Protein AF-A0A9E5F0M6-F1 (afdb_monomer_lite)

Foldseek 3Di:
DDDDDDPPDPPPPPVVVCVVPPPDPPPDDPDDQPFDWWKWKQFPVRAIATEHPVCCVVCLVVCVVRVIWMFTKGFRDVQHDHDYPVRVVVLVVDPPRDHDPTDIGTDGTDDSD

Sequence (113 aa):
MIRRNNKLDYSSKKQALTDCTKNVNLNAIGENSMALKCLMLETRDKKRFFTLLGNFKHLKEYCRAFGAKMFVVKADVERKRILDLKGLVPALCDKNYRSEKADYKVLETKKIK

Radius of gyration: 17.26 Å; chains: 1; bounding box: 46×28×51 Å

pLDDT: mean 72.61, std 19.39, range [37.72, 91.94]

Structure (mmCIF, N/CA/C/O backbone):
data_AF-A0A9E5F0M6-F1
#
_entry.id   AF-A0A9E5F0M6-F1
#
loop_
_atom_site.group_PDB
_atom_site.id
_atom_site.type_symbol
_atom_site.label_atom_id
_atom_site.label_alt_id
_atom_site.label_comp_id
_atom_site.label_asym_id
_atom_site.label_entity_id
_atom_site.label_seq_id
_atom_site.pdbx_PDB_ins_code
_atom_site.Cartn_x
_atom_site.Cartn_y
_atom_site.Cartn_z
_atom_site.occupancy
_atom_site.B_iso_or_equiv
_atom_site.auth_seq_id
_atom_site.auth_comp_id
_atom_site.auth_asym_id
_atom_site.auth_atom_id
_atom_site.pdbx_PDB_model_num
ATOM 1 N N . MET A 1 1 ? -16.426 10.217 -40.590 1.00 43.88 1 MET A N 1
ATOM 2 C CA . MET A 1 1 ? -15.334 9.271 -40.258 1.00 43.88 1 MET A CA 1
ATOM 3 C C . MET A 1 1 ? -14.026 10.045 -40.188 1.00 43.88 1 MET A C 1
ATOM 5 O O . MET A 1 1 ? -13.560 10.487 -41.225 1.00 43.88 1 MET A O 1
ATOM 9 N N . ILE A 1 2 ? -13.449 10.256 -39.002 1.00 41.09 2 ILE A N 1
ATOM 10 C CA . ILE A 1 2 ? -12.088 10.804 -38.870 1.00 41.09 2 ILE A CA 1
ATOM 11 C C . ILE A 1 2 ? -11.370 9.992 -37.787 1.00 41.09 2 ILE A C 1
ATOM 13 O O . ILE A 1 2 ? -11.650 10.140 -36.601 1.00 41.09 2 ILE A O 1
ATOM 17 N N . ARG A 1 3 ? -10.466 9.099 -38.209 1.00 43.00 3 ARG A N 1
ATOM 18 C CA . ARG A 1 3 ? -9.504 8.415 -37.336 1.00 43.00 3 ARG A CA 1
ATOM 19 C C . ARG A 1 3 ? -8.322 9.361 -37.128 1.00 43.00 3 ARG A C 1
ATOM 21 O O . ARG A 1 3 ? -7.619 9.661 -38.088 1.00 43.00 3 ARG A O 1
ATOM 28 N N . ARG A 1 4 ? -8.085 9.830 -35.902 1.00 41.97 4 ARG A N 1
ATOM 29 C CA . ARG A 1 4 ? -6.814 10.478 -35.538 1.00 41.97 4 ARG A CA 1
ATOM 30 C C . ARG A 1 4 ? -5.999 9.510 -34.692 1.00 41.97 4 ARG A C 1
ATOM 32 O O . ARG A 1 4 ? -6.329 9.242 -33.542 1.00 41.97 4 ARG A O 1
ATOM 39 N N . ASN A 1 5 ? -4.958 8.970 -35.318 1.00 44.53 5 ASN A N 1
ATOM 40 C CA . ASN A 1 5 ? -3.917 8.166 -34.693 1.00 44.53 5 ASN A CA 1
ATOM 41 C C . ASN A 1 5 ? -3.142 9.036 -33.698 1.00 44.53 5 ASN A C 1
ATOM 43 O O . ASN A 1 5 ? -2.381 9.911 -34.108 1.00 44.53 5 ASN A O 1
ATOM 47 N N . ASN A 1 6 ? -3.324 8.791 -32.401 1.00 44.12 6 ASN A N 1
ATOM 48 C CA . ASN A 1 6 ? -2.525 9.418 -31.357 1.00 44.12 6 ASN A CA 1
ATOM 49 C C . ASN A 1 6 ? -1.309 8.528 -31.068 1.00 44.12 6 ASN A C 1
ATOM 51 O O . ASN A 1 6 ? -1.368 7.596 -30.265 1.00 44.12 6 ASN A O 1
ATOM 55 N N . LYS A 1 7 ? -0.221 8.775 -31.800 1.00 43.97 7 LYS A N 1
ATOM 56 C CA . LYS A 1 7 ? 1.079 8.138 -31.586 1.00 43.97 7 LYS A CA 1
ATOM 57 C C . LYS A 1 7 ? 1.700 8.808 -30.356 1.00 43.97 7 LYS A C 1
ATOM 59 O O . LYS A 1 7 ? 2.325 9.854 -30.461 1.00 43.97 7 LYS A O 1
ATOM 64 N N . LEU A 1 8 ? 1.426 8.259 -29.175 1.00 46.06 8 LEU A N 1
ATOM 65 C CA . LEU A 1 8 ? 2.018 8.737 -27.927 1.00 46.06 8 LEU A CA 1
ATOM 66 C C . LEU A 1 8 ? 3.505 8.373 -27.921 1.00 46.06 8 LEU A C 1
ATOM 68 O O . LEU A 1 8 ? 3.866 7.202 -27.840 1.00 46.06 8 LEU A O 1
ATOM 72 N N . ASP A 1 9 ? 4.349 9.392 -28.044 1.00 42.00 9 ASP A N 1
ATOM 73 C CA . ASP A 1 9 ? 5.803 9.299 -27.992 1.00 42.00 9 ASP A CA 1
ATOM 74 C C . ASP A 1 9 ? 6.248 8.884 -26.575 1.00 42.00 9 ASP A C 1
ATOM 76 O O . ASP A 1 9 ? 6.047 9.602 -25.592 1.00 42.00 9 ASP A O 1
ATOM 80 N N . TYR A 1 10 ? 6.791 7.671 -26.441 1.00 44.69 10 TYR A N 1
ATOM 81 C CA . TYR A 1 10 ? 7.188 7.074 -25.157 1.00 44.69 10 TYR A CA 1
ATOM 82 C C . TYR A 1 10 ? 8.574 7.540 -24.664 1.00 44.69 10 TYR A C 1
ATOM 84 O O . TYR A 1 10 ? 9.050 7.061 -23.633 1.00 44.69 10 TYR A O 1
ATOM 92 N N . SER A 1 11 ? 9.235 8.469 -25.363 1.00 46.19 11 SER A N 1
ATOM 93 C CA . SER A 1 11 ? 10.651 8.777 -25.126 1.00 46.19 11 SER A CA 1
ATOM 94 C C . SER A 1 11 ? 10.923 9.818 -24.025 1.00 46.19 11 SER A C 1
ATOM 96 O O . SER A 1 11 ? 11.998 9.797 -23.431 1.00 46.19 11 SER A O 1
ATOM 98 N N . SER A 1 12 ? 9.961 10.669 -23.646 1.00 44.38 12 SER A N 1
ATOM 99 C CA . SER A 1 12 ? 10.260 11.850 -22.803 1.00 44.38 12 SER A CA 1
ATOM 100 C C . SER A 1 12 ? 9.996 11.708 -21.293 1.00 44.38 12 SER A C 1
ATOM 102 O O . SER A 1 12 ? 10.076 12.695 -20.569 1.00 44.38 12 SER A O 1
ATOM 104 N N . LYS A 1 13 ? 9.683 10.511 -20.769 1.00 46.00 13 LYS A N 1
ATOM 105 C CA . LYS A 1 13 ? 9.377 10.319 -19.326 1.00 46.00 13 LYS A CA 1
ATOM 106 C C . LYS A 1 13 ? 10.472 9.648 -18.496 1.00 46.00 13 LYS A C 1
ATOM 108 O O . LYS A 1 13 ? 10.324 9.559 -17.279 1.00 46.00 13 LYS A O 1
ATOM 113 N N . LYS A 1 14 ? 11.587 9.231 -19.105 1.00 46.09 14 LYS A N 1
ATOM 114 C CA . LYS A 1 14 ? 12.728 8.672 -18.354 1.00 46.09 14 LYS A CA 1
ATOM 115 C C . LYS A 1 14 ? 13.467 9.715 -17.503 1.00 46.09 14 LYS A C 1
ATOM 117 O O . LYS A 1 14 ? 14.104 9.332 -16.531 1.00 46.09 14 LYS A O 1
ATOM 122 N N . GLN A 1 15 ? 13.322 11.010 -17.796 1.00 40.91 15 GLN A N 1
ATOM 123 C CA . GLN A 1 15 ? 14.062 12.071 -17.100 1.00 40.91 15 GLN A CA 1
ATOM 124 C C . GLN A 1 15 ? 13.493 12.453 -15.716 1.00 40.91 15 GLN A C 1
ATOM 126 O O . GLN A 1 15 ? 14.208 13.044 -14.916 1.00 40.91 15 GLN A O 1
ATOM 131 N N . ALA A 1 16 ? 12.239 12.101 -15.399 1.00 43.97 16 ALA A N 1
ATOM 132 C CA . ALA A 1 16 ? 11.598 12.487 -14.131 1.00 43.97 16 ALA A CA 1
ATOM 133 C C . ALA A 1 16 ? 11.751 11.445 -13.005 1.00 43.97 16 ALA A C 1
ATOM 135 O O . ALA A 1 16 ? 11.437 11.731 -11.853 1.00 43.97 16 ALA A O 1
ATOM 136 N N . LEU A 1 17 ? 12.242 10.237 -13.314 1.00 43.88 17 LEU A N 1
ATOM 137 C CA . LEU A 1 17 ? 12.538 9.216 -12.299 1.00 43.88 17 LEU A CA 1
ATOM 138 C C . LEU A 1 17 ? 13.878 9.477 -11.583 1.00 43.88 17 LEU A C 1
ATOM 140 O O . LEU A 1 17 ? 14.099 8.974 -10.486 1.00 43.88 17 LEU A O 1
ATOM 144 N N . THR A 1 18 ? 14.754 10.284 -12.188 1.00 42.50 18 THR A N 1
ATOM 145 C CA . THR A 1 18 ? 16.098 10.612 -11.685 1.00 42.50 18 THR A CA 1
ATOM 146 C C . THR A 1 18 ? 16.150 11.781 -10.697 1.00 42.50 18 THR A C 1
ATOM 148 O O . THR A 1 18 ? 17.196 12.014 -10.095 1.00 42.50 18 THR A O 1
ATOM 151 N N . ASP A 1 19 ? 15.045 12.500 -10.475 1.00 37.72 19 ASP A N 1
ATOM 152 C CA . ASP A 1 19 ? 15.012 13.639 -9.541 1.00 37.72 19 ASP A CA 1
ATOM 153 C C . ASP A 1 19 ? 14.556 13.267 -8.120 1.00 37.72 19 ASP A C 1
ATOM 155 O O . ASP A 1 19 ? 14.594 14.102 -7.221 1.00 37.72 19 ASP A O 1
ATOM 159 N N . CYS A 1 20 ? 14.218 11.998 -7.863 1.00 46.34 20 CYS A N 1
ATOM 160 C CA . CYS A 1 20 ? 14.058 11.489 -6.495 1.00 46.34 20 CYS A CA 1
ATOM 161 C C . CYS A 1 20 ? 15.349 10.877 -5.914 1.00 46.34 20 CYS A C 1
ATOM 163 O O . CYS A 1 20 ? 15.352 10.478 -4.752 1.00 46.34 20 CYS A O 1
ATOM 165 N N . THR A 1 21 ? 16.441 10.801 -6.688 1.00 48.97 21 THR A N 1
ATOM 166 C CA . THR A 1 21 ? 17.714 10.165 -6.282 1.00 48.97 21 THR A CA 1
ATOM 167 C C . THR A 1 21 ? 18.8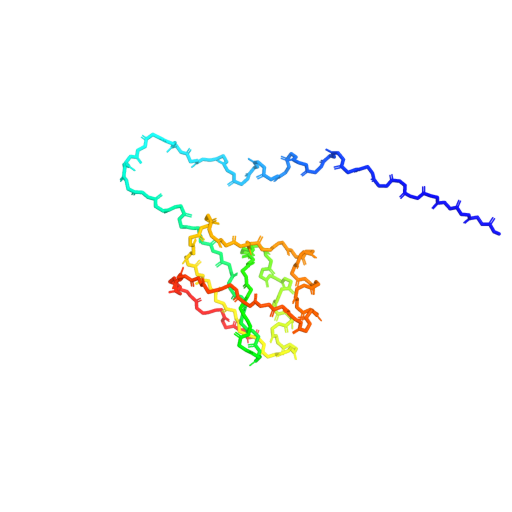77 11.138 -6.065 1.00 48.97 21 THR A C 1
ATOM 169 O O . THR A 1 21 ? 19.965 10.713 -5.680 1.00 48.97 21 THR A O 1
ATOM 172 N N . LYS A 1 22 ? 18.690 12.449 -6.263 1.00 46.16 22 LYS A N 1
ATOM 173 C CA . LYS A 1 22 ? 19.748 13.450 -6.036 1.00 46.16 22 LYS A CA 1
ATOM 174 C C . LYS A 1 22 ? 19.836 13.845 -4.560 1.00 46.16 22 LYS A C 1
ATOM 176 O O . LYS A 1 22 ? 19.344 14.896 -4.175 1.00 46.16 22 LYS A O 1
ATOM 181 N N . ASN A 1 23 ? 20.392 12.946 -3.748 1.00 48.62 23 ASN A N 1
ATOM 182 C CA . ASN A 1 23 ? 21.203 13.223 -2.546 1.00 48.62 23 ASN A CA 1
ATOM 183 C C . ASN A 1 23 ? 21.448 11.930 -1.752 1.00 48.62 23 ASN A C 1
ATOM 185 O O . ASN A 1 23 ? 21.222 11.868 -0.546 1.00 48.62 23 ASN A O 1
ATOM 189 N N . VAL A 1 24 ? 21.919 10.875 -2.420 1.00 46.97 24 VAL A N 1
ATOM 190 C CA . VAL A 1 24 ? 22.545 9.756 -1.710 1.00 46.97 24 VAL A CA 1
ATOM 191 C C . VAL A 1 24 ? 24.033 9.834 -1.998 1.00 46.97 24 VAL A C 1
ATOM 193 O O . VAL A 1 24 ? 24.494 9.492 -3.083 1.00 46.97 24 VAL A O 1
ATOM 196 N N . ASN A 1 25 ? 24.771 10.374 -1.032 1.00 40.09 25 ASN A N 1
ATOM 197 C CA . ASN A 1 25 ? 26.223 10.327 -1.024 1.00 40.09 25 ASN A CA 1
ATOM 198 C C . ASN A 1 25 ? 26.618 8.847 -0.861 1.00 40.09 25 ASN A C 1
ATOM 200 O O . ASN A 1 25 ? 26.423 8.267 0.202 1.00 40.09 25 ASN A O 1
ATOM 204 N N . LEU A 1 26 ? 27.063 8.219 -1.953 1.00 46.41 26 LEU A N 1
ATOM 205 C CA . LEU A 1 26 ? 27.276 6.769 -2.090 1.00 46.41 26 LEU A CA 1
ATOM 206 C C . LEU A 1 26 ? 28.557 6.250 -1.417 1.00 46.41 26 LEU A C 1
ATOM 208 O O . LEU A 1 26 ? 28.894 5.080 -1.561 1.00 46.41 26 LEU A O 1
ATOM 212 N N . ASN A 1 27 ? 29.250 7.088 -0.649 1.00 44.53 27 ASN A N 1
ATOM 213 C CA . ASN A 1 27 ? 30.528 6.745 -0.037 1.00 44.53 27 ASN A CA 1
ATOM 214 C C . ASN A 1 27 ? 30.439 6.773 1.489 1.00 44.53 27 ASN A C 1
ATOM 216 O O . ASN A 1 27 ? 31.127 7.561 2.130 1.00 44.53 27 ASN A O 1
ATOM 220 N N . AL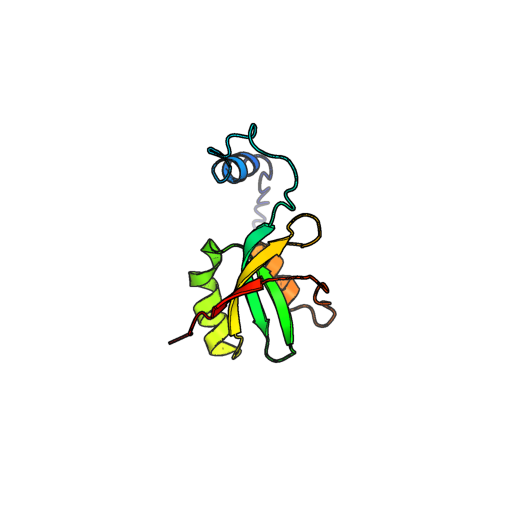A A 1 28 ? 29.591 5.934 2.085 1.00 42.69 28 ALA A N 1
ATOM 221 C CA . ALA A 1 28 ? 29.749 5.579 3.490 1.00 42.69 28 ALA A CA 1
ATOM 222 C C . ALA A 1 28 ? 29.024 4.265 3.830 1.00 42.69 28 ALA A C 1
ATOM 224 O O . ALA A 1 28 ? 27.800 4.187 3.783 1.00 42.69 28 ALA A O 1
ATOM 225 N N . ILE A 1 29 ? 29.826 3.326 4.336 1.00 42.41 29 ILE A N 1
ATOM 226 C CA . ILE A 1 29 ? 29.506 2.221 5.252 1.00 42.41 29 ILE A CA 1
ATOM 227 C C . ILE A 1 29 ? 28.901 0.943 4.638 1.00 42.41 29 ILE A C 1
ATOM 229 O O . ILE A 1 29 ? 27.765 0.902 4.172 1.00 42.41 29 ILE A O 1
ATOM 233 N N . GLY A 1 30 ? 29.719 -0.117 4.683 1.00 46.47 30 GLY A N 1
ATOM 234 C CA . GLY A 1 30 ? 29.366 -1.497 4.362 1.00 46.47 30 GLY A CA 1
ATOM 235 C C . GLY A 1 30 ? 28.255 -2.069 5.247 1.00 46.47 30 GLY A C 1
ATOM 236 O O . GLY A 1 30 ? 27.954 -1.531 6.307 1.00 46.47 30 GLY A O 1
ATOM 237 N N . GLU A 1 31 ? 27.664 -3.160 4.748 1.00 50.78 31 GLU A N 1
ATOM 238 C CA . GLU A 1 31 ? 26.367 -3.740 5.134 1.00 50.78 31 GLU A CA 1
ATOM 239 C C . GLU A 1 31 ? 25.179 -2.796 4.902 1.00 50.78 31 GLU A C 1
ATOM 241 O O . GLU A 1 31 ? 24.839 -2.001 5.769 1.00 50.78 31 GLU A O 1
ATOM 246 N N . ASN A 1 32 ? 24.474 -2.876 3.766 1.00 45.41 32 ASN A N 1
ATOM 247 C CA . ASN A 1 32 ? 23.150 -2.243 3.692 1.00 45.41 32 ASN A CA 1
ATOM 248 C C . ASN A 1 32 ? 22.284 -2.787 2.550 1.00 45.41 32 ASN A C 1
ATOM 250 O O . ASN A 1 32 ? 22.349 -2.324 1.415 1.00 45.41 32 ASN A O 1
ATOM 254 N N . SER A 1 33 ? 21.409 -3.739 2.885 1.00 51.75 33 SER A N 1
ATOM 255 C CA . SER A 1 33 ? 20.136 -3.944 2.181 1.00 51.75 33 SER A CA 1
ATOM 256 C C . SER A 1 33 ? 19.504 -2.569 1.922 1.00 51.75 33 SER A C 1
ATOM 258 O O . SER A 1 33 ? 19.254 -1.819 2.873 1.00 51.75 33 SER A O 1
ATOM 260 N N . MET A 1 34 ? 19.291 -2.192 0.654 1.00 61.41 34 MET A N 1
ATOM 261 C CA . MET A 1 34 ? 18.690 -0.904 0.281 1.00 61.41 34 MET A CA 1
ATOM 262 C C . MET A 1 34 ? 17.193 -0.908 0.609 1.00 61.41 34 MET A C 1
ATOM 264 O O . MET A 1 34 ? 16.316 -0.954 -0.250 1.00 61.41 34 MET A O 1
ATOM 268 N N . ALA A 1 35 ? 16.890 -0.886 1.900 1.00 67.12 35 ALA A N 1
ATOM 269 C CA . ALA A 1 35 ? 15.546 -0.941 2.421 1.00 67.12 35 ALA A CA 1
ATOM 270 C C . ALA A 1 35 ? 14.889 0.445 2.312 1.00 67.12 35 ALA A C 1
ATOM 272 O O . ALA A 1 35 ? 15.195 1.369 3.072 1.00 67.12 35 ALA A O 1
ATOM 273 N N . LEU A 1 36 ? 13.952 0.580 1.372 1.00 82.12 36 LEU A N 1
ATOM 274 C CA . LEU A 1 36 ? 13.261 1.827 1.054 1.00 82.12 36 LEU A CA 1
ATOM 275 C C . LEU A 1 36 ? 11.930 1.936 1.798 1.00 82.12 36 LEU A C 1
ATOM 277 O O . LEU A 1 36 ? 11.220 0.957 2.053 1.00 82.12 36 LEU A O 1
ATOM 281 N N . LYS A 1 37 ? 11.577 3.171 2.150 1.00 87.38 37 LYS A N 1
ATOM 282 C CA . LYS A 1 37 ? 10.297 3.503 2.771 1.00 87.38 37 LYS A CA 1
ATOM 283 C C . LYS A 1 37 ? 9.222 3.614 1.690 1.00 87.38 37 LYS A C 1
ATOM 285 O O . LYS A 1 37 ? 9.258 4.528 0.871 1.00 87.38 37 LYS A O 1
ATOM 290 N N . CYS A 1 38 ? 8.253 2.708 1.702 1.00 89.44 38 CYS A N 1
ATOM 291 C CA . CYS A 1 38 ? 7.156 2.673 0.738 1.00 89.44 38 CYS A CA 1
ATOM 292 C C . CYS A 1 38 ? 5.799 2.540 1.436 1.00 89.44 38 CYS A C 1
ATOM 294 O O . CYS A 1 38 ? 5.701 2.392 2.657 1.00 89.44 38 CYS A O 1
ATOM 296 N N . LEU A 1 39 ? 4.737 2.646 0.646 1.00 90.94 39 LEU A N 1
ATOM 297 C CA . LEU A 1 39 ? 3.378 2.418 1.096 1.00 90.94 39 LEU A CA 1
ATOM 298 C C . LEU A 1 39 ? 2.979 0.979 0.758 1.00 90.94 39 LEU A C 1
ATOM 300 O O . LEU A 1 39 ? 3.100 0.550 -0.386 1.00 90.94 39 LEU A O 1
ATOM 304 N N . MET A 1 40 ? 2.484 0.247 1.746 1.00 91.69 40 MET A N 1
ATOM 305 C CA . MET A 1 40 ? 1.869 -1.059 1.571 1.00 91.69 40 MET A CA 1
ATOM 306 C C . MET A 1 40 ? 0.352 -0.916 1.660 1.00 91.69 40 MET A C 1
ATOM 308 O O . MET A 1 40 ? -0.178 -0.414 2.651 1.00 91.69 40 MET A O 1
ATOM 312 N N . LEU A 1 41 ? -0.338 -1.388 0.632 1.00 91.69 41 LEU A N 1
ATOM 313 C CA . LEU A 1 41 ? -1.784 -1.521 0.584 1.00 91.69 41 LEU A CA 1
ATOM 314 C C . LEU A 1 41 ? -2.146 -2.980 0.862 1.00 91.69 41 LEU A C 1
ATOM 316 O O . LEU A 1 41 ? -1.685 -3.872 0.155 1.00 91.69 41 LEU A O 1
ATOM 320 N N . GLU A 1 42 ? -2.966 -3.224 1.877 1.00 91.38 42 GLU A N 1
ATOM 321 C CA . GLU A 1 42 ? -3.507 -4.541 2.205 1.00 91.38 42 GLU A CA 1
ATOM 322 C C . GLU A 1 42 ? -5.013 -4.549 1.945 1.00 91.38 42 GLU A C 1
ATOM 324 O O . GLU A 1 42 ? -5.786 -3.834 2.582 1.00 91.38 42 GLU A O 1
ATOM 329 N N . THR A 1 43 ? -5.431 -5.348 0.973 1.00 90.56 43 THR A N 1
ATOM 330 C CA . THR A 1 43 ? -6.845 -5.526 0.611 1.00 90.56 43 THR A CA 1
ATOM 331 C C . THR A 1 43 ? -7.563 -6.439 1.609 1.00 90.56 43 THR A C 1
ATOM 333 O O . THR A 1 43 ? -6.926 -7.132 2.405 1.00 90.56 43 THR A O 1
ATOM 336 N N . ARG A 1 44 ? -8.903 -6.483 1.558 1.00 88.88 44 ARG A N 1
ATOM 337 C CA . ARG A 1 44 ? -9.705 -7.402 2.392 1.00 88.88 44 ARG A CA 1
ATOM 338 C C . ARG A 1 44 ? -9.324 -8.868 2.189 1.00 88.88 44 ARG A C 1
ATOM 340 O O . ARG A 1 44 ? -9.288 -9.621 3.158 1.00 88.88 44 ARG A O 1
ATOM 347 N N . ASP A 1 45 ? -8.930 -9.225 0.970 1.00 87.12 45 ASP A N 1
ATOM 348 C CA . ASP A 1 45 ? -8.480 -10.572 0.601 1.00 87.12 45 ASP A CA 1
ATOM 349 C C . ASP A 1 45 ? -7.052 -10.882 1.084 1.00 87.12 45 ASP A C 1
ATOM 351 O O . ASP A 1 45 ? -6.430 -11.845 0.638 1.00 87.12 45 ASP A O 1
ATOM 355 N N . LYS A 1 46 ? -6.490 -10.043 1.969 1.00 87.50 46 LYS A N 1
ATOM 356 C CA . LYS A 1 46 ? -5.117 -10.122 2.492 1.00 87.50 46 LYS A CA 1
ATOM 357 C C . LYS A 1 46 ? -4.036 -10.040 1.408 1.00 87.50 46 LYS A C 1
ATOM 359 O O . LYS A 1 46 ? -2.865 -10.297 1.693 1.00 87.50 46 LYS A O 1
ATOM 364 N N . LYS A 1 47 ? -4.392 -9.630 0.181 1.00 89.12 47 LYS A N 1
ATOM 365 C CA . LYS A 1 47 ? -3.406 -9.313 -0.854 1.00 89.12 47 LYS A CA 1
ATOM 366 C C . LYS A 1 47 ? -2.705 -8.010 -0.497 1.00 89.12 47 LYS A C 1
ATOM 368 O O . LYS A 1 47 ? -3.366 -7.013 -0.191 1.00 89.12 47 LYS A O 1
ATOM 373 N N . ARG A 1 48 ? -1.378 -8.035 -0.566 1.00 89.56 48 ARG A N 1
ATOM 374 C CA . ARG A 1 48 ? -0.476 -6.922 -0.275 1.00 89.56 48 ARG A CA 1
ATOM 375 C C . ARG A 1 48 ? 0.156 -6.402 -1.559 1.00 89.56 48 ARG A C 1
ATOM 377 O O . ARG A 1 48 ? 0.663 -7.184 -2.364 1.00 89.56 48 ARG A O 1
ATOM 384 N N . PHE A 1 49 ? 0.141 -5.086 -1.707 1.00 89.81 49 PHE A N 1
ATOM 385 C CA . PHE A 1 49 ? 0.735 -4.359 -2.822 1.00 89.81 49 PHE A CA 1
ATOM 386 C C . PHE A 1 49 ? 1.653 -3.277 -2.271 1.00 89.81 49 PHE A C 1
ATOM 388 O O . PHE A 1 49 ? 1.310 -2.621 -1.288 1.00 89.81 49 PHE A O 1
ATOM 395 N N . PHE A 1 50 ? 2.800 -3.072 -2.908 1.00 89.44 50 PHE A N 1
ATOM 396 C CA . PHE A 1 50 ? 3.752 -2.035 -2.525 1.00 89.44 50 PHE A CA 1
ATOM 397 C C . PHE A 1 50 ? 3.741 -0.934 -3.577 1.00 89.44 50 PHE A C 1
ATOM 399 O O . PHE A 1 50 ? 3.742 -1.208 -4.772 1.00 89.44 50 PHE A O 1
ATOM 406 N N . THR A 1 51 ? 3.703 0.315 -3.133 1.00 90.38 51 THR A N 1
ATOM 407 C CA . THR A 1 51 ? 3.609 1.493 -3.996 1.00 90.38 51 THR A CA 1
ATOM 408 C C . THR A 1 51 ? 4.370 2.668 -3.392 1.00 90.38 51 THR A C 1
ATOM 410 O O . THR A 1 51 ? 4.710 2.691 -2.208 1.00 90.38 51 THR A O 1
ATOM 413 N N . LEU A 1 52 ? 4.638 3.677 -4.215 1.00 88.94 52 LEU A N 1
ATOM 414 C CA . LEU A 1 52 ? 5.257 4.929 -3.790 1.00 88.94 52 LEU A CA 1
ATOM 415 C C . LEU A 1 52 ? 4.376 5.684 -2.782 1.00 88.94 52 LEU A C 1
ATOM 417 O O . LEU A 1 52 ? 3.149 5.711 -2.906 1.00 88.94 52 LEU A O 1
ATOM 421 N N . LEU A 1 53 ? 5.012 6.363 -1.82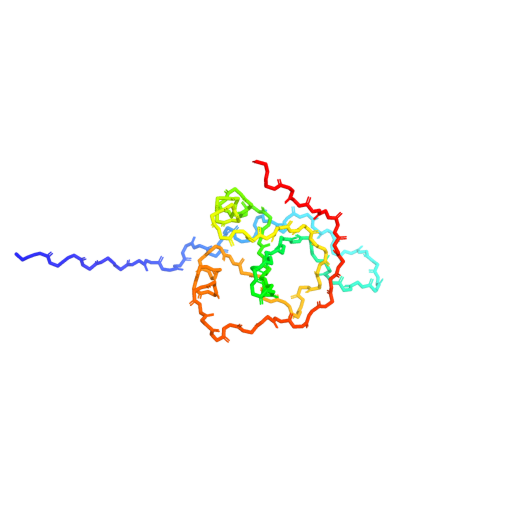2 1.00 87.56 53 LEU A N 1
ATOM 422 C CA . LEU A 1 53 ? 4.330 7.170 -0.797 1.00 87.56 53 LEU A CA 1
ATOM 423 C C . LEU A 1 53 ? 3.475 8.297 -1.394 1.00 87.56 53 LEU A C 1
ATOM 425 O O . LEU A 1 53 ? 2.414 8.610 -0.856 1.00 87.56 53 LEU A O 1
ATOM 429 N N . GLY A 1 54 ? 3.903 8.870 -2.524 1.00 86.44 54 GLY A N 1
ATOM 430 C CA . GLY A 1 54 ? 3.166 9.924 -3.229 1.00 86.44 54 GLY A CA 1
ATOM 431 C C . GLY A 1 54 ? 1.761 9.502 -3.677 1.00 86.44 54 GLY A C 1
ATOM 432 O O . GLY A 1 54 ? 0.870 10.343 -3.776 1.00 86.44 54 GLY A O 1
ATOM 433 N N . ASN A 1 55 ? 1.517 8.197 -3.840 1.00 88.00 55 ASN A N 1
ATOM 434 C CA . ASN A 1 55 ? 0.220 7.672 -4.271 1.00 88.00 55 ASN A CA 1
ATOM 435 C C . ASN A 1 55 ? -0.829 7.649 -3.148 1.00 88.00 55 ASN A C 1
ATOM 437 O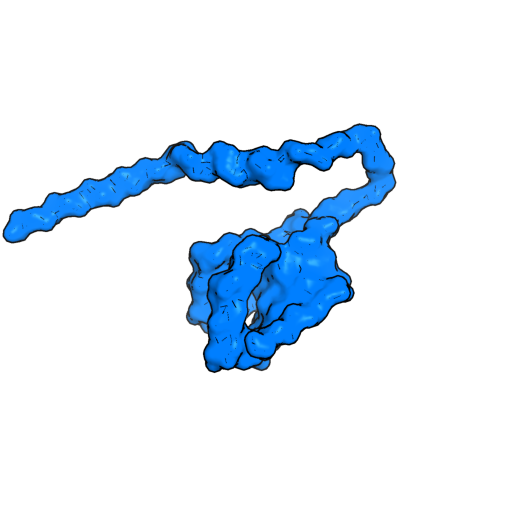 O . ASN A 1 55 ? -1.990 7.338 -3.404 1.00 88.00 55 ASN A O 1
ATOM 441 N N . PHE A 1 56 ? -0.461 8.016 -1.914 1.00 86.56 56 PHE A N 1
ATOM 442 C CA . PHE A 1 56 ? -1.363 8.017 -0.761 1.00 86.56 56 PHE A CA 1
ATOM 443 C C . PHE A 1 56 ? -2.678 8.766 -1.019 1.00 86.56 56 PHE A C 1
ATOM 445 O O . PHE A 1 56 ? -3.747 8.255 -0.688 1.00 86.56 56 PHE A O 1
ATOM 452 N N . LYS A 1 57 ? -2.614 9.956 -1.634 1.00 87.88 57 LYS A N 1
ATOM 453 C CA . LYS A 1 57 ? -3.808 10.775 -1.906 1.00 87.88 57 LYS A CA 1
ATOM 454 C C . LYS A 1 57 ? -4.801 10.041 -2.811 1.00 87.88 57 LYS A C 1
ATOM 456 O O . LYS A 1 57 ? -5.990 10.045 -2.522 1.00 87.88 57 LYS A O 1
ATOM 461 N N . HIS A 1 58 ? -4.301 9.361 -3.841 1.00 87.06 58 HIS A N 1
ATOM 462 C CA . HIS A 1 58 ? -5.121 8.603 -4.789 1.00 87.06 58 HIS A CA 1
ATOM 463 C C . HIS A 1 58 ? -5.683 7.311 -4.187 1.00 87.06 58 HIS A C 1
ATOM 465 O O . HIS A 1 58 ? -6.763 6.868 -4.560 1.00 87.06 58 HIS A O 1
ATOM 471 N N . LEU A 1 59 ? -4.969 6.706 -3.236 1.00 88.56 59 LEU A N 1
ATOM 472 C CA . LEU A 1 59 ? -5.369 5.434 -2.636 1.00 88.56 59 LEU A CA 1
ATOM 473 C C . LEU A 1 59 ? -6.259 5.588 -1.407 1.00 88.56 59 LEU A C 1
ATOM 475 O O . LEU A 1 59 ? -6.913 4.622 -1.021 1.00 88.56 59 LEU A O 1
ATOM 479 N N . LYS A 1 60 ? -6.341 6.782 -0.808 1.00 89.75 60 LYS A N 1
ATOM 480 C CA . LYS A 1 60 ? -7.200 7.028 0.357 1.00 89.75 60 LYS A CA 1
ATOM 481 C C . LYS A 1 60 ? -8.665 6.677 0.065 1.00 89.75 60 LYS A C 1
ATOM 483 O O . LYS A 1 60 ? -9.292 5.980 0.862 1.00 89.75 60 LYS A O 1
ATOM 488 N N . GLU A 1 61 ? -9.190 7.124 -1.075 1.00 87.75 61 GLU A N 1
ATOM 489 C CA . GLU A 1 61 ? -10.574 6.857 -1.489 1.00 87.75 61 GLU A CA 1
ATOM 490 C C . GLU A 1 61 ? -10.802 5.378 -1.796 1.00 87.75 61 GLU A C 1
ATOM 492 O O . GLU A 1 61 ? -11.760 4.792 -1.293 1.00 87.75 61 GLU A O 1
ATOM 497 N N . TYR A 1 62 ? -9.873 4.750 -2.524 1.00 87.81 62 TYR A N 1
ATOM 498 C CA . TYR A 1 62 ? -9.901 3.309 -2.775 1.00 87.81 62 TYR A CA 1
ATOM 499 C C . TYR A 1 62 ? -9.978 2.516 -1.463 1.00 87.81 62 TYR A C 1
ATOM 501 O O . TYR A 1 62 ? -10.828 1.644 -1.296 1.00 87.81 62 TYR A O 1
ATOM 509 N N . CYS A 1 63 ? -9.140 2.856 -0.485 1.00 90.00 63 CYS A N 1
ATOM 510 C CA . CYS A 1 63 ? -9.131 2.160 0.794 1.00 90.00 63 CYS A CA 1
ATOM 511 C C . CYS A 1 63 ? -10.441 2.308 1.561 1.00 90.00 63 CYS A C 1
ATOM 513 O O . CYS A 1 63 ? -10.893 1.348 2.180 1.00 90.00 63 CYS A O 1
ATOM 515 N N . ARG A 1 64 ? -11.074 3.483 1.488 1.00 88.25 64 ARG A N 1
ATOM 516 C CA . ARG A 1 64 ? -12.387 3.717 2.093 1.00 88.25 64 ARG A CA 1
ATOM 517 C C . ARG A 1 64 ? -13.480 2.900 1.403 1.00 88.25 64 ARG A C 1
ATOM 519 O O . ARG A 1 64 ? -14.259 2.250 2.091 1.00 88.25 64 ARG A O 1
ATOM 526 N N . ALA A 1 65 ? -13.516 2.908 0.071 1.00 89.12 65 ALA A N 1
ATOM 527 C CA . ALA A 1 65 ? -14.546 2.231 -0.717 1.00 89.12 65 ALA A CA 1
ATOM 528 C C . ALA A 1 65 ? -14.466 0.700 -0.603 1.00 89.12 65 ALA A C 1
ATOM 530 O O . ALA A 1 65 ? -15.478 0.033 -0.409 1.00 89.12 65 ALA A O 1
ATOM 531 N N . PHE A 1 66 ? -13.255 0.144 -0.664 1.00 88.19 66 PHE A N 1
ATOM 532 C CA . PHE A 1 66 ? -13.030 -1.305 -0.671 1.00 88.19 66 PHE A CA 1
ATOM 533 C C . PHE A 1 66 ? -12.638 -1.866 0.706 1.00 88.19 66 PHE A C 1
ATOM 535 O O . PHE A 1 66 ? -12.391 -3.061 0.851 1.00 88.19 66 PHE A O 1
ATOM 542 N N . GLY A 1 67 ? -12.581 -1.020 1.742 1.00 87.31 67 GLY A N 1
ATOM 543 C CA . GLY A 1 67 ? -12.152 -1.392 3.093 1.00 87.31 67 GLY A CA 1
ATOM 544 C C . GLY A 1 67 ? -10.734 -1.966 3.145 1.00 87.31 67 GLY A C 1
ATOM 545 O O . GLY A 1 67 ? -10.480 -2.886 3.922 1.00 87.31 67 GLY A O 1
ATOM 546 N N . ALA A 1 68 ? -9.841 -1.465 2.292 1.00 90.81 68 ALA A N 1
ATOM 547 C CA . ALA A 1 68 ? -8.426 -1.805 2.327 1.00 90.81 68 ALA A CA 1
ATOM 548 C C . ALA A 1 68 ? -7.707 -0.997 3.420 1.00 90.81 68 ALA A C 1
ATOM 550 O O . ALA A 1 68 ? -8.137 0.088 3.814 1.00 90.81 68 ALA A O 1
ATOM 551 N N . LYS A 1 69 ? -6.594 -1.530 3.917 1.00 91.88 69 LYS A N 1
ATOM 552 C CA . LYS A 1 69 ? -5.735 -0.890 4.915 1.00 91.88 69 LYS A CA 1
ATOM 553 C C . LYS A 1 69 ? -4.460 -0.395 4.249 1.00 91.88 69 LYS A C 1
ATOM 555 O O . LYS A 1 69 ? -3.937 -1.037 3.343 1.00 91.88 69 LYS A O 1
ATOM 560 N N . MET A 1 70 ? -3.935 0.730 4.723 1.00 91.94 70 MET A 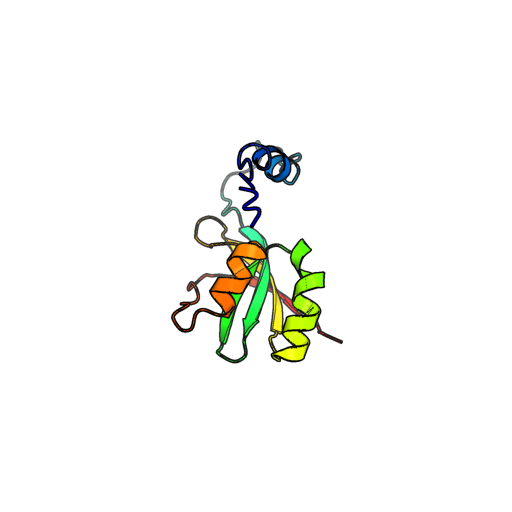N 1
ATOM 561 C CA . MET A 1 70 ? -2.647 1.251 4.269 1.00 91.94 70 MET A CA 1
ATOM 562 C C . MET A 1 70 ? -1.661 1.355 5.415 1.00 91.94 70 MET A C 1
ATOM 564 O O . MET A 1 70 ? -1.979 1.824 6.510 1.00 91.94 70 MET A O 1
ATOM 568 N N . PHE A 1 71 ? -0.426 0.998 5.105 1.00 91.94 71 PHE A N 1
ATOM 569 C CA . PHE A 1 71 ? 0.692 1.028 6.022 1.00 91.94 71 PHE A CA 1
ATOM 570 C C . PHE A 1 71 ? 1.875 1.697 5.344 1.00 91.94 71 PHE A C 1
ATOM 572 O O . PHE A 1 71 ? 2.099 1.540 4.148 1.00 91.94 71 PHE A O 1
ATOM 579 N N . VAL A 1 72 ? 2.659 2.431 6.111 1.00 90.50 72 VAL A N 1
ATOM 580 C CA . VAL A 1 72 ? 3.993 2.846 5.699 1.00 90.50 72 VAL A CA 1
ATOM 581 C C . VAL A 1 72 ? 4.947 1.781 6.199 1.00 90.50 72 VAL A C 1
ATOM 583 O O . VAL A 1 72 ? 4.969 1.476 7.393 1.00 90.50 72 VAL A O 1
ATOM 586 N N . VAL A 1 73 ? 5.723 1.203 5.293 1.00 90.19 73 VAL A N 1
ATOM 587 C CA . VAL A 1 73 ? 6.629 0.099 5.600 1.00 90.19 73 VAL A CA 1
ATOM 588 C C . VAL A 1 73 ? 8.034 0.420 5.114 1.00 90.19 73 VAL A C 1
ATOM 590 O O . VAL A 1 73 ? 8.218 1.148 4.138 1.00 90.19 73 VAL A O 1
ATOM 593 N N . LYS A 1 74 ? 9.033 -0.137 5.795 1.00 88.06 74 LYS A N 1
ATOM 594 C CA . LYS A 1 74 ? 10.397 -0.235 5.279 1.00 88.06 74 LYS A CA 1
ATOM 595 C C . LYS A 1 74 ? 10.551 -1.620 4.662 1.00 88.06 74 LYS A C 1
ATOM 597 O O . LYS A 1 74 ? 10.297 -2.623 5.332 1.00 88.06 74 LYS A O 1
ATOM 602 N N . ALA A 1 75 ? 10.885 -1.664 3.382 1.00 81.62 75 ALA A N 1
ATOM 603 C CA . ALA A 1 75 ? 10.890 -2.876 2.583 1.00 81.62 75 ALA A CA 1
ATOM 604 C C . ALA A 1 75 ? 12.168 -2.951 1.748 1.00 81.62 75 ALA A C 1
ATOM 606 O O . ALA A 1 75 ? 12.589 -1.940 1.193 1.00 81.62 75 ALA A O 1
ATOM 607 N N . ASP A 1 76 ? 12.754 -4.143 1.651 1.00 75.75 76 ASP A N 1
ATOM 608 C CA . ASP A 1 76 ? 13.890 -4.382 0.762 1.00 75.75 76 ASP A CA 1
ATOM 609 C C . ASP A 1 76 ? 13.456 -4.264 -0.709 1.00 75.75 76 ASP A C 1
ATOM 611 O O . ASP A 1 76 ? 12.461 -4.881 -1.104 1.00 75.75 76 ASP A O 1
ATOM 615 N N . VAL A 1 77 ? 14.142 -3.420 -1.484 1.00 61.72 77 VAL A N 1
ATOM 616 C CA . VAL A 1 77 ? 13.745 -3.034 -2.850 1.00 61.72 77 VAL A CA 1
ATOM 617 C C . VAL A 1 77 ? 14.183 -4.061 -3.884 1.00 61.72 77 VAL A C 1
ATOM 619 O O . VAL A 1 77 ? 13.458 -4.273 -4.851 1.00 61.72 77 VAL A O 1
ATOM 622 N N . GLU A 1 78 ? 15.309 -4.747 -3.678 1.00 59.06 78 GLU A N 1
ATOM 623 C CA . GLU A 1 78 ? 15.855 -5.670 -4.687 1.00 59.06 78 GLU A CA 1
ATOM 624 C C . GLU A 1 78 ? 14.921 -6.847 -4.987 1.00 59.06 78 GLU A C 1
ATOM 626 O O . GLU A 1 78 ? 14.933 -7.403 -6.082 1.00 59.06 78 GLU A O 1
ATOM 631 N N . ARG A 1 79 ? 14.067 -7.206 -4.024 1.00 59.41 79 ARG A N 1
ATOM 632 C CA . ARG A 1 79 ? 13.127 -8.325 -4.146 1.00 59.41 79 ARG A CA 1
ATOM 633 C C . ARG A 1 79 ? 11.688 -7.907 -4.411 1.00 59.41 79 ARG A C 1
ATOM 635 O O . ARG A 1 79 ? 10.850 -8.794 -4.537 1.00 59.41 79 ARG A O 1
ATOM 642 N N . LYS A 1 80 ? 11.374 -6.604 -4.426 1.00 68.31 80 LYS A N 1
ATOM 643 C CA . LYS A 1 80 ? 9.979 -6.146 -4.401 1.00 68.31 80 LYS A CA 1
ATOM 644 C C . LYS A 1 80 ? 9.610 -5.280 -5.575 1.00 68.31 80 LYS A C 1
ATOM 646 O O . LYS A 1 80 ? 10.185 -4.215 -5.804 1.00 68.31 80 LYS A O 1
ATOM 651 N N . ARG A 1 81 ? 8.528 -5.667 -6.241 1.00 79.19 81 ARG A N 1
ATOM 652 C CA . ARG A 1 81 ? 7.928 -4.835 -7.272 1.00 79.19 81 ARG A CA 1
ATOM 653 C C . ARG A 1 81 ? 7.137 -3.702 -6.623 1.00 79.19 81 ARG A C 1
ATOM 655 O O . ARG A 1 81 ? 5.968 -3.848 -6.271 1.00 79.19 81 ARG A O 1
ATOM 662 N N . ILE A 1 82 ? 7.780 -2.546 -6.464 1.00 85.00 82 ILE A N 1
ATOM 663 C CA . ILE A 1 82 ? 7.079 -1.304 -6.129 1.00 85.00 82 ILE A CA 1
ATOM 664 C C . ILE A 1 82 ? 6.311 -0.863 -7.375 1.00 85.00 82 ILE A C 1
ATOM 666 O O . ILE A 1 82 ? 6.900 -0.517 -8.398 1.00 85.00 82 ILE A O 1
ATOM 670 N N . LEU A 1 83 ? 4.987 -0.900 -7.291 1.00 87.50 83 LEU A N 1
ATOM 671 C CA . LEU A 1 83 ? 4.096 -0.504 -8.369 1.00 87.50 83 LEU A CA 1
ATOM 672 C C . LEU A 1 83 ? 3.859 1.007 -8.321 1.00 87.50 83 LEU A C 1
ATOM 674 O O . LEU A 1 83 ? 3.650 1.602 -7.261 1.00 87.50 83 LEU A O 1
ATOM 678 N N . ASP A 1 84 ? 3.866 1.637 -9.488 1.00 86.50 84 ASP A N 1
ATOM 679 C CA . ASP A 1 84 ? 3.291 2.963 -9.659 1.00 86.50 84 ASP A CA 1
ATOM 680 C C . ASP A 1 84 ? 1.757 2.862 -9.729 1.00 86.50 84 ASP A C 1
ATOM 682 O O . ASP A 1 84 ? 1.181 1.773 -9.734 1.00 86.50 84 ASP A O 1
ATOM 686 N N . LEU A 1 85 ? 1.060 3.999 -9.800 1.00 85.44 85 LEU A N 1
ATOM 687 C CA . LEU A 1 85 ? -0.405 3.988 -9.833 1.00 85.44 85 LEU A CA 1
ATOM 688 C C . LEU A 1 85 ? -0.946 3.214 -11.052 1.00 85.44 85 LEU A C 1
ATOM 690 O O . LEU A 1 85 ? -1.952 2.517 -10.945 1.00 85.44 85 LEU A O 1
ATOM 694 N N . LYS A 1 86 ? -0.254 3.295 -12.196 1.00 86.69 86 LYS A N 1
ATOM 695 C CA . LYS A 1 86 ? -0.653 2.615 -13.434 1.00 86.69 86 LYS A CA 1
ATOM 696 C C . LYS A 1 86 ? -0.465 1.106 -13.373 1.00 86.69 86 LYS A C 1
ATOM 698 O O . LYS A 1 86 ? -1.282 0.398 -13.945 1.00 86.69 86 LYS A O 1
ATOM 703 N N . GLY A 1 87 ? 0.578 0.620 -12.706 1.00 86.06 87 GLY A N 1
ATOM 704 C CA . GLY A 1 87 ? 0.795 -0.802 -12.452 1.00 86.06 87 GLY A CA 1
ATOM 705 C C . GLY A 1 87 ? -0.075 -1.339 -11.317 1.00 86.06 87 GLY A C 1
ATOM 706 O O . GLY A 1 87 ? -0.435 -2.513 -11.321 1.00 86.06 87 GLY A O 1
ATOM 707 N N . LEU A 1 88 ? -0.466 -0.482 -10.373 1.00 88.00 88 LEU A N 1
ATOM 708 C CA . LEU A 1 88 ? -1.281 -0.868 -9.228 1.00 88.00 88 LEU A CA 1
ATOM 709 C C . LEU A 1 88 ? -2.733 -1.170 -9.611 1.00 88.00 88 LEU A C 1
ATOM 711 O O . LEU A 1 88 ? -3.276 -2.171 -9.161 1.00 88.00 88 LEU A O 1
ATOM 715 N N . VAL A 1 89 ? -3.360 -0.350 -10.459 1.00 87.69 89 VAL A N 1
ATOM 716 C CA . VAL A 1 89 ? -4.750 -0.568 -10.910 1.00 87.69 89 VAL A CA 1
ATOM 717 C C . VAL A 1 89 ? -4.975 -1.962 -11.523 1.00 87.69 89 VAL A C 1
ATOM 719 O O . VAL A 1 89 ? -5.849 -2.677 -11.031 1.00 87.69 89 VAL A O 1
ATOM 722 N N . PRO A 1 90 ? -4.214 -2.409 -12.543 1.00 89.12 90 PRO A N 1
ATOM 723 C CA . PRO A 1 90 ? -4.399 -3.741 -13.107 1.00 89.12 90 PRO A CA 1
ATOM 724 C C . PRO A 1 90 ? -4.070 -4.839 -12.092 1.00 89.12 90 PRO A C 1
ATOM 726 O O . PRO A 1 90 ? -4.759 -5.850 -12.069 1.00 89.12 90 PRO A O 1
ATOM 729 N N . ALA A 1 91 ? -3.089 -4.629 -11.209 1.00 88.62 91 ALA A N 1
ATOM 730 C CA . ALA A 1 91 ? -2.752 -5.585 -10.157 1.00 88.62 91 ALA A CA 1
ATOM 731 C C . ALA A 1 91 ? -3.883 -5.759 -9.123 1.00 88.62 91 ALA A C 1
ATOM 733 O O . ALA A 1 91 ? -4.121 -6.867 -8.649 1.00 88.62 91 ALA A O 1
ATOM 734 N N . LEU A 1 92 ? -4.610 -4.684 -8.798 1.00 87.25 92 LEU A N 1
ATOM 735 C CA . LEU A 1 92 ? -5.777 -4.730 -7.912 1.00 87.25 92 LEU A CA 1
ATOM 736 C C . LEU A 1 92 ? -6.971 -5.438 -8.558 1.00 87.25 92 LEU A C 1
ATOM 738 O O . LEU A 1 92 ? -7.719 -6.127 -7.867 1.00 87.25 92 LEU A O 1
ATOM 742 N N . CYS A 1 93 ? -7.147 -5.279 -9.870 1.00 85.94 93 CYS A N 1
ATOM 743 C CA . CYS A 1 93 ? -8.224 -5.925 -10.620 1.00 85.94 93 CYS A CA 1
ATOM 744 C C . CYS A 1 93 ? -7.896 -7.371 -11.029 1.00 85.94 93 CYS A C 1
ATOM 746 O O . CYS A 1 93 ? -8.801 -8.123 -11.397 1.00 85.94 93 CYS A O 1
ATOM 748 N N . ASP A 1 94 ? -6.627 -7.776 -10.972 1.00 86.94 94 ASP A N 1
ATOM 749 C CA . ASP A 1 94 ? -6.205 -9.126 -11.320 1.00 86.94 94 ASP A CA 1
ATOM 750 C C . ASP A 1 94 ? -6.545 -10.125 -10.200 1.00 86.94 94 ASP A C 1
ATOM 752 O O . ASP A 1 94 ? -5.974 -10.151 -9.099 1.00 86.94 94 ASP A O 1
ATOM 756 N N . LYS A 1 95 ? -7.489 -11.016 -10.512 1.00 82.38 95 LYS A N 1
ATOM 757 C CA . LYS A 1 95 ? -7.913 -12.098 -9.618 1.00 82.38 95 LYS A CA 1
ATOM 758 C C . LYS A 1 95 ? -6.754 -13.036 -9.281 1.00 82.38 95 LYS A C 1
ATOM 760 O O . LYS A 1 95 ? -6.673 -13.490 -8.139 1.00 82.38 95 LYS A O 1
ATOM 765 N N . ASN A 1 96 ? -5.826 -13.234 -10.214 1.00 85.81 96 ASN A N 1
ATOM 766 C CA . ASN A 1 96 ? -4.685 -14.133 -10.082 1.00 85.81 96 ASN A CA 1
ATOM 767 C C . ASN A 1 96 ? -3.458 -13.468 -9.451 1.00 85.81 96 ASN A C 1
ATOM 769 O O . ASN A 1 96 ? -2.437 -14.137 -9.274 1.00 85.81 96 ASN A O 1
ATOM 773 N N . TYR A 1 97 ? -3.547 -12.185 -9.079 1.00 84.19 97 TYR A N 1
ATOM 774 C CA . TYR A 1 97 ? -2.424 -11.491 -8.467 1.00 84.19 97 TYR A CA 1
ATOM 775 C C . TYR A 1 97 ? -1.971 -12.201 -7.190 1.00 84.19 97 TYR A C 1
ATOM 777 O O . TYR A 1 97 ? -2.731 -12.333 -6.221 1.00 84.19 97 TYR A O 1
ATOM 785 N N . ARG A 1 98 ? -0.706 -12.624 -7.186 1.00 80.00 98 ARG A N 1
ATOM 786 C CA . ARG A 1 98 ? -0.049 -13.227 -6.029 1.00 80.00 98 ARG A CA 1
ATOM 787 C C . ARG A 1 98 ? 0.750 -12.160 -5.309 1.00 80.00 98 ARG A C 1
ATOM 789 O O . ARG A 1 98 ? 1.624 -11.528 -5.891 1.00 80.00 98 ARG A O 1
ATOM 796 N N . SER A 1 99 ? 0.463 -11.981 -4.026 1.00 78.44 99 SER A N 1
ATOM 797 C CA . SER A 1 99 ? 1.286 -11.120 -3.188 1.00 78.44 99 SER A CA 1
ATOM 798 C C . SER A 1 99 ? 2.677 -11.709 -3.034 1.00 78.44 99 SER A C 1
ATOM 800 O O . SER A 1 99 ? 2.836 -12.888 -2.717 1.00 78.44 99 SER A O 1
ATOM 802 N N . GLU A 1 100 ? 3.680 -10.867 -3.240 1.00 72.31 100 GLU A N 1
ATOM 803 C CA . GLU A 1 100 ? 5.069 -11.236 -3.019 1.00 72.31 100 GLU A CA 1
ATOM 804 C C . GLU A 1 100 ? 5.283 -11.499 -1.519 1.00 72.31 100 GLU A C 1
ATOM 806 O O . GLU A 1 100 ? 4.939 -10.673 -0.665 1.00 72.31 100 GLU A O 1
ATOM 811 N N . LYS A 1 101 ? 5.823 -12.680 -1.187 1.00 66.12 101 LYS A N 1
ATOM 812 C CA . LYS A 1 101 ? 6.290 -12.983 0.170 1.00 66.12 101 LYS A CA 1
ATOM 813 C C . LYS A 1 101 ? 7.549 -12.167 0.395 1.00 66.12 101 LYS A C 1
ATOM 815 O O . LYS A 1 101 ? 8.585 -12.458 -0.192 1.00 66.12 101 LYS A O 1
ATOM 820 N N . ALA A 1 102 ? 7.434 -11.126 1.200 1.00 66.88 102 ALA A N 1
ATOM 821 C CA . ALA A 1 102 ? 8.509 -10.174 1.346 1.00 66.88 102 ALA A CA 1
ATOM 822 C C . ALA A 1 102 ? 8.631 -9.743 2.803 1.00 66.88 102 ALA A C 1
ATOM 824 O O . ALA A 1 102 ? 7.629 -9.371 3.412 1.00 66.88 102 ALA A O 1
ATOM 825 N N . ASP A 1 103 ? 9.852 -9.720 3.327 1.00 77.50 103 ASP A N 1
ATOM 826 C CA . ASP A 1 103 ? 10.120 -9.238 4.677 1.00 77.50 103 ASP A CA 1
ATOM 827 C C . ASP A 1 103 ? 10.003 -7.715 4.703 1.00 77.50 103 ASP A C 1
ATOM 829 O O . ASP A 1 103 ? 10.614 -6.998 3.903 1.00 77.50 103 ASP A O 1
ATOM 833 N N . TYR A 1 104 ? 9.131 -7.191 5.555 1.00 85.62 104 TYR A N 1
ATOM 834 C CA . TYR A 1 104 ? 8.952 -5.755 5.742 1.00 85.62 104 TYR A CA 1
ATOM 835 C C . TYR A 1 104 ? 8.770 -5.434 7.214 1.00 85.62 104 TYR A C 1
ATOM 837 O O . TYR A 1 104 ? 8.199 -6.210 7.979 1.00 85.62 104 TYR A O 1
ATOM 845 N N . LYS A 1 105 ? 9.192 -4.229 7.589 1.00 87.44 105 LYS A N 1
ATOM 846 C CA . LYS A 1 105 ? 8.899 -3.658 8.899 1.00 87.44 105 LYS A CA 1
ATOM 847 C C . LYS A 1 105 ? 7.828 -2.592 8.748 1.00 87.44 105 LYS A C 1
ATOM 849 O O . LYS A 1 105 ? 8.021 -1.617 8.019 1.00 87.44 105 LYS A O 1
ATOM 854 N N . VAL A 1 106 ? 6.701 -2.768 9.430 1.00 88.62 106 VAL A N 1
ATOM 855 C CA . VAL A 1 106 ? 5.666 -1.732 9.505 1.00 88.62 106 VAL A CA 1
ATOM 856 C C . VAL A 1 106 ? 6.186 -0.585 10.365 1.00 88.62 106 VAL A C 1
ATOM 858 O O . VAL A 1 106 ? 6.675 -0.808 11.468 1.00 88.62 106 VAL A O 1
ATOM 861 N N . LEU A 1 107 ? 6.108 0.634 9.837 1.00 89.50 107 LEU A N 1
ATOM 862 C CA . LEU A 1 107 ? 6.518 1.854 10.531 1.00 89.50 107 LEU A CA 1
ATOM 863 C C . LEU A 1 107 ? 5.310 2.632 11.049 1.00 89.50 107 LEU A C 1
ATOM 865 O O . LEU A 1 107 ? 5.317 3.116 12.172 1.00 89.50 107 LEU A O 1
ATOM 869 N N . GLU A 1 108 ? 4.273 2.765 10.223 1.00 89.50 108 GLU A N 1
ATOM 870 C CA . GLU A 1 108 ? 3.088 3.562 10.541 1.00 89.50 108 GLU A CA 1
ATOM 871 C C . GLU A 1 108 ? 1.850 2.907 9.927 1.00 89.50 108 GLU A C 1
ATOM 873 O O . GLU A 1 108 ? 1.889 2.430 8.792 1.00 89.50 108 GLU A O 1
ATOM 878 N N . THR A 1 109 ? 0.728 2.927 10.644 1.00 88.69 109 THR A N 1
ATOM 879 C CA . THR A 1 109 ? -0.577 2.586 10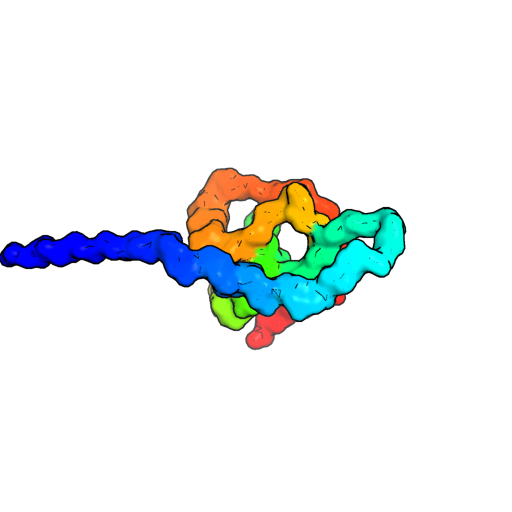.063 1.00 88.69 109 THR A CA 1
ATOM 880 C C . THR A 1 109 ? -1.293 3.869 9.671 1.00 88.69 109 THR A C 1
ATOM 882 O O . THR A 1 109 ? -1.589 4.706 10.525 1.00 88.69 109 THR A O 1
ATOM 885 N N . LYS A 1 110 ? -1.614 4.026 8.384 1.00 82.69 110 LYS A N 1
ATOM 886 C CA . LYS A 1 110 ? -2.380 5.178 7.911 1.00 82.69 110 LYS A CA 1
ATOM 887 C C . LYS A 1 110 ? -3.859 4.943 8.193 1.00 82.69 110 LYS A C 1
ATOM 889 O O . LYS A 1 110 ? -4.520 4.166 7.507 1.00 82.69 110 LYS A O 1
ATOM 894 N N . LYS A 1 111 ? -4.393 5.641 9.197 1.00 76.25 111 LYS A N 1
ATOM 895 C CA . LYS A 1 111 ? -5.836 5.661 9.459 1.00 76.25 111 LYS A CA 1
ATOM 896 C C . LYS A 1 111 ? -6.537 6.417 8.329 1.00 76.25 111 LYS A C 1
ATOM 898 O O . LYS A 1 111 ? -6.276 7.600 8.116 1.00 76.25 111 LYS A O 1
ATOM 903 N N . ILE A 1 112 ? -7.433 5.739 7.621 1.00 72.94 112 ILE A N 1
ATOM 904 C CA . ILE A 1 112 ? -8.358 6.378 6.684 1.00 72.94 112 ILE A CA 1
ATOM 905 C C . ILE A 1 112 ? -9.524 6.908 7.529 1.00 72.94 112 ILE A C 1
ATOM 907 O O . ILE A 1 112 ? -10.459 6.172 7.822 1.00 72.94 112 ILE A O 1
ATOM 911 N N . LYS A 1 113 ? -9.382 8.146 8.018 1.00 59.69 113 LYS A N 1
ATOM 912 C CA . LYS A 1 113 ? -10.486 8.940 8.576 1.00 59.69 113 LYS A CA 1
ATOM 913 C C . LYS A 1 113 ? -11.235 9.639 7.446 1.00 59.69 113 LYS A C 1
ATOM 915 O O . LYS A 1 113 ? -10.544 10.166 6.529 1.00 59.69 113 LYS A O 1
#

Secondary structure (DSSP, 8-state):
----------STTGGGSGGGSTT----S-S----EEEEEEEE-TT--EEEE-GGGHHHHHHHHHHHT-EEEEEEEESTT--EE-HHHHHHHHH-TTPPPP---EEEEEEE---